Protein AF-A0A562ZFD2-F1 (afdb_monomer_lite)

Radius of gyration: 17.29 Å; chains: 1; bounding box: 36×24×64 Å

Secondary structure (DSSP, 8-state):
-HHHHHHHHHHHHHHHHHHHHHHHH---S---HHHHHHHHHHHHHHHHHHHHHH-GGGHHHHHHHHHHHHHHHHHHHHHTT---TT-TTTHHHHHHHHHHHHHHHHHHHHHHHHHHHTTSS------

Sequence (127 aa):
MHDITHKLAVGLLAAAALAALAAAWTLDGPAGLAAAHRQWILVGLAASLLAALAWPALRLPAIGAALLVQVAYLAAAVLVQGVEPASASLAPEVAQSLLLLAAGWLFLHEARQEARWDGVLPLRQEG

Organism: NCBI:txid2596921

pLDDT: mean 85.05, std 10.36, range [49.94, 94.38]

Foldseek 3Di:
DVVVLLVLLLVLLLVLLVLLQVVLVPPPDDDDPVNVVSSVVSPVLSVQSVVCSVPVVSNLVSLVVSLVVLVVVLCCCCVPVVDDNPDPVCVSSVVSNVSSVSSNVSSVVVVVVVCVVVVVDDDPPDD

Structure (mmCIF, N/CA/C/O backbone):
data_AF-A0A562ZFD2-F1
#
_entry.id   AF-A0A562ZFD2-F1
#
loop_
_atom_site.group_PDB
_atom_site.id
_atom_site.type_symbol
_atom_site.label_atom_id
_atom_site.label_alt_id
_atom_site.label_comp_id
_atom_site.label_asym_id
_atom_site.label_entity_id
_atom_site.label_seq_id
_atom_site.pdbx_PDB_ins_code
_atom_site.Cartn_x
_atom_site.Cartn_y
_atom_site.Cartn_z
_atom_site.occupancy
_atom_site.B_iso_or_equiv
_atom_site.auth_seq_id
_atom_site.auth_comp_id
_atom_site.auth_asym_id
_atom_site.auth_atom_id
_atom_site.pdbx_PDB_model_num
ATOM 1 N N . MET A 1 1 ? -12.074 15.530 18.635 1.00 53.28 1 MET A N 1
ATOM 2 C CA . MET A 1 1 ? -10.755 15.423 17.963 1.00 53.28 1 MET A CA 1
ATOM 3 C C . MET A 1 1 ? -10.541 14.081 17.261 1.00 53.28 1 MET A C 1
ATOM 5 O O . MET A 1 1 ? -9.920 14.107 16.210 1.00 53.28 1 MET A O 1
ATOM 9 N N . HIS A 1 2 ? -11.101 12.965 17.758 1.00 60.12 2 HIS A N 1
ATOM 10 C CA . HIS A 1 2 ? -11.071 11.639 17.101 1.00 60.12 2 HIS A CA 1
ATOM 11 C C . HIS A 1 2 ? -11.555 11.644 15.633 1.00 60.12 2 HIS A C 1
ATOM 13 O O . HIS A 1 2 ? -11.020 10.946 14.785 1.00 60.12 2 HIS A O 1
ATOM 19 N N . ASP A 1 3 ? -12.538 12.487 15.311 1.00 79.81 3 ASP A N 1
ATOM 20 C CA . ASP A 1 3 ? -13.144 12.527 13.975 1.00 79.81 3 ASP A CA 1
ATOM 21 C C . ASP A 1 3 ? -12.216 13.131 12.895 1.00 79.81 3 ASP A C 1
ATOM 23 O O . ASP A 1 3 ? -12.285 12.767 11.725 1.00 79.81 3 ASP A O 1
ATOM 27 N N . ILE A 1 4 ? -11.294 14.028 13.270 1.00 87.44 4 ILE A N 1
ATOM 28 C CA . ILE A 1 4 ? -10.389 14.675 12.303 1.00 87.44 4 ILE A CA 1
ATOM 29 C C . ILE A 1 4 ? -9.227 13.745 11.945 1.00 87.44 4 ILE A C 1
ATOM 31 O O . ILE A 1 4 ? -8.906 13.606 10.768 1.00 87.44 4 ILE A O 1
ATOM 35 N N . THR A 1 5 ? -8.614 13.088 12.935 1.00 86.69 5 THR A N 1
ATOM 36 C CA . THR A 1 5 ? -7.515 12.137 12.695 1.00 86.69 5 THR A CA 1
ATOM 37 C C . THR A 1 5 ? -7.976 10.969 11.836 1.00 86.69 5 THR A C 1
ATOM 39 O O . THR A 1 5 ? -7.284 10.613 10.884 1.00 86.69 5 THR A O 1
ATOM 42 N N . HIS A 1 6 ? -9.189 10.476 12.087 1.00 87.19 6 HIS A N 1
ATOM 43 C CA . HIS A 1 6 ? -9.753 9.367 11.335 1.00 87.19 6 HIS A CA 1
ATOM 44 C C . HIS A 1 6 ? -10.017 9.749 9.880 1.00 87.19 6 HIS A C 1
ATOM 46 O O . HIS A 1 6 ? -9.610 9.046 8.954 1.00 87.19 6 HIS A O 1
ATOM 52 N N . LYS A 1 7 ? -10.648 10.911 9.654 1.00 90.94 7 LYS A N 1
ATOM 53 C CA . LYS A 1 7 ? -10.887 11.451 8.306 1.00 90.94 7 LYS A CA 1
ATOM 54 C C . LYS A 1 7 ? -9.583 11.674 7.546 1.00 90.94 7 LYS A C 1
ATOM 56 O O . LYS A 1 7 ? -9.524 11.373 6.356 1.00 90.94 7 LYS A O 1
ATOM 61 N N . LEU A 1 8 ? -8.535 12.145 8.224 1.00 91.94 8 LEU A N 1
ATOM 62 C CA . LEU A 1 8 ? -7.205 12.283 7.633 1.00 91.94 8 LEU A CA 1
ATOM 63 C C . LEU A 1 8 ? -6.597 10.922 7.274 1.00 91.94 8 LEU A C 1
ATOM 65 O O . LEU A 1 8 ? -6.103 10.769 6.162 1.00 91.94 8 LEU A O 1
ATOM 69 N N . ALA A 1 9 ? -6.668 9.924 8.158 1.00 89.69 9 ALA A N 1
ATOM 70 C CA . ALA A 1 9 ? -6.143 8.581 7.900 1.00 89.69 9 ALA A CA 1
ATOM 71 C C . ALA A 1 9 ? -6.836 7.914 6.701 1.00 89.69 9 ALA A C 1
ATOM 73 O O . ALA A 1 9 ? -6.177 7.375 5.810 1.00 89.69 9 ALA A O 1
ATOM 74 N N . VAL A 1 10 ? -8.167 8.012 6.638 1.00 92.00 10 VAL A N 1
ATOM 75 C CA . VAL A 1 10 ? -8.974 7.528 5.508 1.00 92.00 10 VAL A CA 1
ATOM 76 C C . VAL A 1 10 ? -8.647 8.304 4.230 1.00 92.00 10 VAL A C 1
ATOM 78 O O . VAL A 1 10 ? -8.482 7.694 3.176 1.00 92.00 10 VAL A O 1
ATOM 81 N N . GLY A 1 11 ? -8.498 9.628 4.316 1.00 93.19 11 GLY A N 1
ATOM 82 C CA . GLY A 1 11 ? -8.110 10.471 3.186 1.00 93.19 11 GLY A CA 1
ATOM 83 C C . GLY A 1 11 ? -6.731 10.114 2.627 1.00 93.19 11 GLY A C 1
ATOM 84 O O . GLY A 1 11 ? -6.574 10.003 1.414 1.00 93.19 11 GLY A O 1
ATOM 85 N N . LEU A 1 12 ? -5.749 9.856 3.495 1.00 93.12 12 LEU A N 1
ATOM 86 C CA . LEU A 1 12 ? -4.409 9.409 3.104 1.00 93.12 12 LEU A CA 1
ATOM 87 C C . LEU A 1 12 ? -4.433 8.016 2.465 1.00 93.12 12 LEU A C 1
ATOM 89 O O . LEU A 1 12 ? -3.768 7.797 1.454 1.00 93.12 12 LEU A O 1
ATOM 93 N N . LEU A 1 13 ? -5.230 7.092 3.008 1.00 92.56 13 LEU A N 1
ATOM 94 C CA . LEU A 1 13 ? -5.419 5.763 2.425 1.00 92.56 13 LEU A CA 1
ATOM 95 C C . LEU A 1 13 ? -6.058 5.845 1.029 1.00 92.56 13 LEU A C 1
ATOM 97 O O . LEU A 1 13 ? -5.601 5.181 0.099 1.00 92.56 13 LEU A O 1
ATOM 101 N N . ALA A 1 14 ? -7.070 6.699 0.860 1.00 93.56 14 ALA A N 1
ATOM 102 C CA . ALA A 1 14 ? -7.696 6.945 -0.435 1.00 93.56 14 ALA A CA 1
ATOM 103 C C . ALA A 1 14 ? -6.718 7.590 -1.429 1.00 93.56 14 ALA A C 1
ATOM 105 O O . ALA A 1 14 ? -6.638 7.158 -2.578 1.00 93.56 14 ALA A O 1
ATOM 106 N N . ALA A 1 15 ? -5.922 8.567 -0.986 1.00 92.88 15 ALA A N 1
ATOM 107 C CA . ALA A 1 15 ? -4.878 9.176 -1.805 1.00 92.88 15 ALA A CA 1
ATOM 108 C C . ALA A 1 15 ? -3.827 8.145 -2.252 1.00 92.88 15 ALA A C 1
ATOM 110 O O . ALA A 1 15 ? -3.435 8.144 -3.417 1.00 92.88 15 ALA A O 1
ATOM 111 N N . ALA A 1 16 ? -3.419 7.227 -1.370 1.00 91.19 16 ALA A N 1
ATOM 112 C CA . ALA A 1 16 ? -2.496 6.146 -1.714 1.00 91.19 16 ALA A CA 1
ATOM 113 C C . ALA A 1 16 ? -3.090 5.175 -2.749 1.00 91.19 16 ALA A C 1
ATOM 115 O O . ALA A 1 16 ? -2.399 4.777 -3.686 1.00 91.19 16 ALA A O 1
ATOM 116 N N . ALA A 1 17 ? -4.373 4.823 -2.616 1.00 91.50 17 ALA A N 1
ATOM 117 C CA . ALA A 1 17 ? -5.070 3.982 -3.588 1.00 91.50 17 ALA A CA 1
ATOM 118 C C . ALA A 1 17 ? -5.159 4.652 -4.970 1.00 91.50 17 ALA A C 1
ATOM 120 O O . ALA A 1 17 ? -4.907 4.013 -5.992 1.00 91.50 17 ALA A O 1
ATOM 121 N N . LEU A 1 18 ? -5.465 5.953 -5.002 1.00 92.38 18 LEU A N 1
ATOM 122 C CA . LEU A 1 18 ? -5.503 6.742 -6.235 1.00 92.38 18 LEU A CA 1
ATOM 123 C C . LEU A 1 18 ? -4.118 6.895 -6.869 1.00 92.38 18 LEU A C 1
ATOM 125 O O . LEU A 1 18 ? -4.008 6.805 -8.088 1.00 92.38 18 LEU A O 1
ATOM 129 N N . ALA A 1 19 ? -3.066 7.077 -6.067 1.00 89.25 19 ALA A N 1
ATOM 130 C CA . ALA A 1 19 ? -1.691 7.132 -6.559 1.00 89.25 19 ALA A CA 1
ATOM 131 C C . ALA A 1 19 ? -1.277 5.807 -7.222 1.00 89.25 19 ALA A C 1
ATOM 133 O O . ALA A 1 19 ? -0.744 5.823 -8.331 1.00 89.25 19 ALA A O 1
ATOM 134 N N . ALA A 1 20 ? -1.600 4.669 -6.594 1.00 87.69 20 ALA A N 1
ATOM 135 C CA . ALA A 1 20 ? -1.344 3.340 -7.153 1.00 87.69 20 ALA A CA 1
ATOM 136 C C . ALA A 1 20 ? -2.083 3.131 -8.483 1.00 87.69 20 ALA A C 1
ATOM 138 O O . ALA A 1 20 ? -1.513 2.620 -9.448 1.00 87.69 20 ALA A O 1
ATOM 139 N N . LEU A 1 21 ? -3.348 3.563 -8.542 1.00 90.00 21 LEU A N 1
ATOM 140 C CA . LEU A 1 21 ? -4.144 3.494 -9.759 1.00 90.00 21 LEU A CA 1
ATOM 141 C C . LEU A 1 21 ? -3.528 4.370 -10.853 1.00 90.00 21 LEU A C 1
ATOM 143 O O . LEU A 1 21 ? -3.276 3.874 -11.942 1.00 90.00 21 LEU A O 1
ATOM 147 N N . ALA A 1 22 ? -3.223 5.637 -10.563 1.00 87.81 22 ALA A N 1
ATOM 148 C CA . ALA A 1 22 ? -2.600 6.548 -11.520 1.00 87.81 22 ALA A CA 1
ATOM 149 C C . ALA A 1 22 ? -1.284 5.979 -12.076 1.00 87.81 22 ALA A C 1
ATOM 151 O O . ALA A 1 22 ? -1.100 5.954 -13.290 1.00 87.81 22 ALA A O 1
ATOM 152 N N . ALA A 1 23 ? -0.423 5.429 -11.216 1.00 84.81 23 ALA A N 1
ATOM 153 C CA . ALA A 1 23 ? 0.836 4.805 -11.622 1.00 84.81 23 ALA A CA 1
ATOM 154 C C . ALA A 1 23 ? 0.645 3.594 -12.557 1.00 84.81 23 ALA A C 1
ATOM 156 O O . ALA A 1 23 ? 1.495 3.331 -13.410 1.00 84.81 23 ALA A O 1
ATOM 157 N N . ALA A 1 24 ? -0.469 2.864 -12.428 1.00 84.06 24 ALA A N 1
ATOM 158 C CA . ALA A 1 24 ? -0.811 1.767 -13.331 1.00 84.06 24 ALA A CA 1
ATOM 159 C C . ALA A 1 24 ? -1.203 2.252 -14.740 1.00 84.06 24 ALA A C 1
ATOM 161 O O . ALA A 1 24 ? -1.037 1.505 -15.703 1.00 84.06 24 ALA A O 1
ATOM 162 N N . TRP A 1 25 ? -1.715 3.480 -14.870 1.00 78.31 25 TRP A N 1
ATOM 163 C CA . TRP A 1 25 ? -2.184 4.053 -16.139 1.00 78.31 25 TRP A CA 1
ATOM 164 C C . TRP A 1 25 ? -1.121 4.865 -16.889 1.00 78.31 25 TRP A C 1
ATOM 166 O O . TRP A 1 25 ? -1.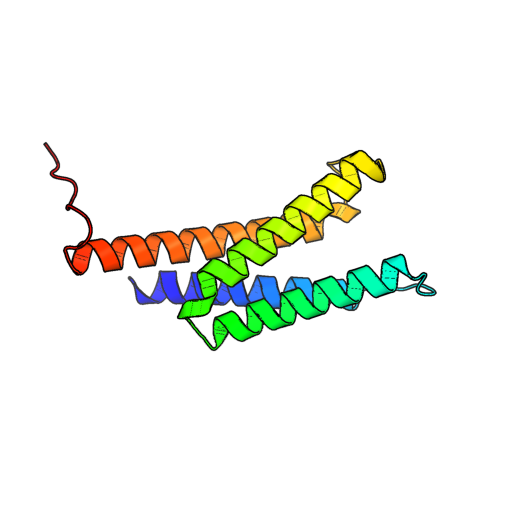284 5.099 -18.078 1.00 78.31 25 TRP A O 1
ATOM 176 N N . THR A 1 26 ? -0.025 5.267 -16.239 1.00 72.75 26 THR A N 1
ATOM 177 C CA . THR A 1 26 ? 1.058 6.062 -16.856 1.00 72.75 26 THR A CA 1
ATOM 178 C C . THR A 1 26 ? 2.150 5.222 -17.535 1.00 72.75 26 THR A C 1
ATOM 180 O O . THR A 1 26 ? 3.211 5.742 -17.873 1.00 72.75 26 THR A O 1
ATOM 183 N N . LEU A 1 27 ? 1.953 3.909 -17.689 1.00 65.00 27 LEU A N 1
ATOM 184 C CA . LEU A 1 27 ? 2.894 3.022 -18.383 1.00 65.00 27 LEU A CA 1
ATOM 185 C C . LEU A 1 27 ? 2.704 3.138 -19.907 1.00 65.00 27 LEU A C 1
ATOM 187 O O . LEU A 1 27 ? 2.099 2.273 -20.533 1.00 65.00 27 LEU A O 1
ATOM 191 N N . ASP A 1 28 ? 3.230 4.211 -20.499 1.00 54.34 28 ASP A N 1
ATOM 192 C CA . ASP A 1 28 ? 3.244 4.411 -21.952 1.00 54.34 28 ASP A CA 1
ATOM 193 C C . ASP A 1 28 ? 4.400 3.626 -22.601 1.00 54.34 28 ASP A C 1
ATOM 195 O O . ASP A 1 28 ? 5.572 3.986 -22.485 1.00 54.34 28 ASP A O 1
ATOM 199 N N . GLY A 1 29 ? 4.087 2.530 -23.297 1.00 54.97 29 GLY A N 1
ATOM 200 C CA . GLY A 1 29 ? 5.048 1.795 -24.127 1.00 54.97 29 GLY A CA 1
ATOM 201 C C . GLY A 1 29 ? 4.551 0.409 -24.551 1.00 54.97 29 GLY A C 1
ATOM 202 O O . GLY A 1 29 ? 3.637 -0.128 -23.924 1.00 54.97 29 GLY A O 1
ATOM 203 N N . PRO A 1 30 ? 5.124 -0.208 -25.608 1.00 53.22 30 PRO A N 1
ATOM 204 C CA . PRO A 1 30 ? 4.799 -1.583 -25.975 1.00 53.22 30 PRO A CA 1
ATOM 205 C C . PRO A 1 30 ? 5.128 -2.492 -24.787 1.00 53.22 30 PRO A C 1
ATOM 207 O O . PRO A 1 30 ? 6.291 -2.664 -24.419 1.00 53.22 30 PRO A O 1
ATOM 210 N N . ALA A 1 31 ? 4.087 -3.014 -24.139 1.00 61.09 31 ALA A N 1
ATOM 211 C CA . ALA A 1 31 ? 4.215 -3.704 -22.868 1.00 61.09 31 ALA A CA 1
ATOM 212 C C . ALA A 1 31 ? 4.964 -5.030 -23.051 1.00 61.09 31 ALA A C 1
ATOM 214 O O . ALA A 1 31 ? 4.386 -6.058 -23.403 1.00 61.09 31 ALA A O 1
ATOM 215 N N . GLY A 1 32 ? 6.268 -5.024 -22.774 1.00 67.69 32 GLY A N 1
ATOM 216 C CA . GLY A 1 32 ? 6.968 -6.252 -22.421 1.00 67.69 32 GLY A CA 1
ATOM 217 C C . GLY A 1 32 ? 6.301 -6.891 -21.196 1.00 67.69 32 GLY A C 1
ATOM 218 O O . GLY A 1 32 ? 5.715 -6.195 -20.364 1.00 67.69 32 GLY A O 1
ATOM 219 N N . LEU A 1 33 ? 6.414 -8.216 -21.057 1.00 74.19 33 LEU A N 1
ATOM 220 C CA . LEU A 1 33 ? 5.826 -8.998 -19.953 1.00 74.19 33 LEU A CA 1
ATOM 221 C C . LEU A 1 33 ? 6.050 -8.373 -18.561 1.00 74.19 33 LEU A C 1
ATOM 223 O O . LEU A 1 33 ? 5.153 -8.404 -17.723 1.00 74.19 33 LEU A O 1
ATOM 227 N N . ALA A 1 34 ? 7.213 -7.758 -18.326 1.00 74.12 34 ALA A N 1
ATOM 228 C CA . ALA A 1 34 ? 7.541 -7.091 -17.066 1.00 74.12 34 ALA A CA 1
ATOM 229 C C . ALA A 1 34 ? 6.689 -5.836 -16.786 1.00 74.12 34 ALA A C 1
ATOM 231 O O . ALA A 1 34 ? 6.258 -5.628 -15.652 1.00 74.12 34 ALA A O 1
ATOM 232 N N . ALA A 1 35 ? 6.403 -5.022 -17.807 1.00 76.56 35 ALA A N 1
ATOM 233 C CA . ALA A 1 35 ? 5.567 -3.829 -17.664 1.00 76.56 35 ALA A CA 1
ATOM 234 C C . ALA A 1 35 ? 4.106 -4.210 -17.381 1.00 76.56 35 ALA A C 1
ATOM 236 O O . ALA A 1 35 ? 3.491 -3.659 -16.468 1.00 76.56 35 ALA A O 1
ATOM 237 N N . ALA A 1 36 ? 3.592 -5.222 -18.089 1.00 80.31 36 ALA A N 1
ATOM 238 C CA . ALA A 1 36 ? 2.257 -5.765 -17.848 1.00 80.31 36 ALA A CA 1
ATOM 239 C C . ALA A 1 36 ? 2.130 -6.362 -16.435 1.00 80.31 36 ALA A C 1
ATOM 241 O O . ALA A 1 36 ? 1.156 -6.099 -15.734 1.00 80.31 36 ALA A O 1
ATOM 242 N N . HIS A 1 37 ? 3.134 -7.120 -15.979 1.00 83.06 37 HIS A N 1
ATOM 243 C CA . HIS A 1 37 ? 3.150 -7.673 -14.623 1.00 83.06 37 HIS A CA 1
ATOM 244 C C . HIS A 1 37 ? 3.109 -6.561 -13.563 1.00 83.06 37 HIS A C 1
ATOM 246 O O . HIS A 1 37 ? 2.309 -6.625 -12.629 1.00 83.06 37 HIS A O 1
ATOM 252 N N . ARG A 1 38 ? 3.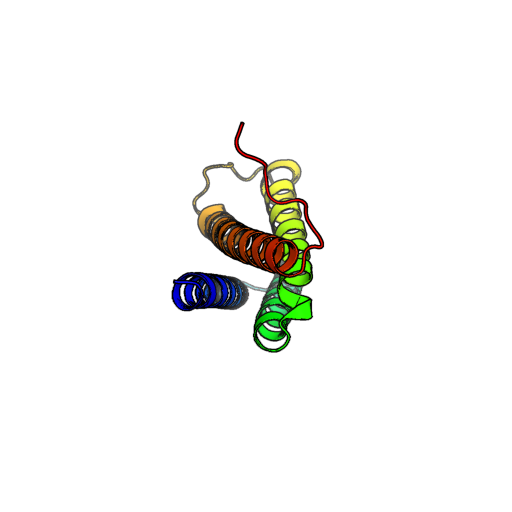925 -5.509 -13.720 1.00 82.81 38 ARG A N 1
ATOM 253 C CA . ARG A 1 38 ? 3.926 -4.358 -12.804 1.00 82.81 38 ARG A CA 1
ATOM 254 C C . ARG A 1 38 ? 2.564 -3.664 -12.760 1.00 82.81 38 ARG A C 1
ATOM 256 O O . ARG A 1 38 ? 2.090 -3.334 -11.677 1.00 82.81 38 ARG A O 1
ATOM 263 N N . GLN A 1 39 ? 1.917 -3.489 -13.910 1.00 86.50 39 GLN A N 1
ATOM 264 C CA . GLN A 1 39 ? 0.581 -2.904 -13.984 1.00 86.50 39 GLN A CA 1
ATOM 265 C C . GLN A 1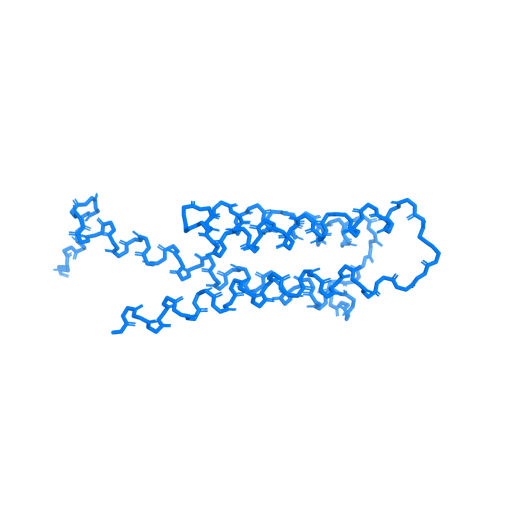 39 ? -0.447 -3.728 -13.193 1.00 86.50 39 GLN A C 1
ATOM 267 O O . GLN A 1 39 ? -1.199 -3.161 -12.403 1.00 86.50 39 GLN A O 1
ATOM 272 N N . TRP A 1 40 ? -0.440 -5.059 -13.329 1.00 87.50 40 TRP A N 1
ATOM 273 C CA . TRP A 1 40 ? -1.332 -5.937 -12.561 1.00 87.50 40 TRP A CA 1
ATOM 274 C C . TRP A 1 40 ? -1.107 -5.848 -11.051 1.00 87.50 40 TRP A C 1
ATOM 276 O O . TRP A 1 40 ? -2.079 -5.805 -10.297 1.00 87.50 40 TRP A O 1
ATOM 286 N N . ILE A 1 41 ? 0.152 -5.767 -10.604 1.00 89.00 41 ILE A N 1
ATOM 287 C CA . ILE A 1 41 ? 0.472 -5.564 -9.183 1.00 89.00 41 ILE A CA 1
ATOM 288 C C . ILE A 1 41 ? -0.110 -4.237 -8.687 1.00 89.00 41 ILE A C 1
ATOM 290 O O . ILE A 1 41 ? -0.771 -4.215 -7.650 1.00 89.00 41 ILE A O 1
ATOM 294 N N . LEU A 1 42 ? 0.099 -3.140 -9.420 1.00 89.31 42 LEU A N 1
ATOM 295 C CA . LEU A 1 42 ? -0.390 -1.815 -9.028 1.00 89.31 42 LEU A CA 1
ATOM 296 C C . LEU A 1 42 ? -1.922 -1.749 -8.994 1.00 89.31 42 LEU A C 1
ATOM 298 O O . LEU A 1 42 ? -2.489 -1.204 -8.048 1.00 89.31 42 LEU A O 1
ATOM 302 N N . VAL A 1 43 ? -2.601 -2.366 -9.966 1.00 90.31 43 VAL A N 1
ATOM 303 C CA . VAL A 1 43 ? -4.068 -2.487 -9.973 1.00 90.31 43 VAL A CA 1
ATOM 304 C C . VAL A 1 43 ? -4.555 -3.318 -8.784 1.00 90.31 43 VAL A C 1
ATOM 306 O O . VAL A 1 43 ? -5.496 -2.912 -8.103 1.00 90.31 43 VAL A O 1
ATOM 309 N N . GLY A 1 44 ? -3.906 -4.447 -8.488 1.00 91.00 44 GLY A N 1
ATOM 310 C CA . GLY A 1 44 ? -4.235 -5.282 -7.330 1.00 91.00 44 GLY A CA 1
ATOM 311 C C . GLY A 1 44 ? -4.031 -4.557 -5.996 1.00 91.00 44 GLY A C 1
ATOM 312 O O . GLY A 1 44 ? -4.868 -4.664 -5.100 1.00 91.00 44 GLY A O 1
ATOM 313 N N . LEU A 1 45 ? -2.962 -3.763 -5.877 1.00 90.50 45 LEU A N 1
ATOM 314 C CA . LEU A 1 45 ? -2.716 -2.889 -4.729 1.00 90.50 45 LEU A CA 1
ATOM 315 C C . LEU A 1 45 ? -3.780 -1.799 -4.600 1.00 90.50 45 LEU A C 1
ATOM 317 O O . LEU A 1 45 ? -4.314 -1.591 -3.515 1.00 90.50 45 LEU A O 1
ATOM 321 N N . ALA A 1 46 ? -4.124 -1.120 -5.693 1.00 91.94 46 ALA A N 1
ATOM 322 C CA . ALA A 1 46 ? -5.175 -0.110 -5.676 1.00 91.94 46 ALA A CA 1
ATOM 323 C C . ALA A 1 46 ? -6.512 -0.727 -5.237 1.00 91.94 46 ALA A C 1
ATOM 325 O O . ALA A 1 46 ? -7.177 -0.198 -4.349 1.00 91.94 46 ALA A O 1
ATOM 326 N N . ALA A 1 47 ? -6.873 -1.888 -5.791 1.00 92.81 47 ALA A N 1
ATOM 327 C CA . ALA A 1 47 ? -8.091 -2.605 -5.432 1.00 92.81 47 ALA A CA 1
ATOM 328 C C . ALA A 1 47 ? -8.113 -3.026 -3.954 1.00 92.81 47 ALA A C 1
ATOM 330 O O . ALA A 1 47 ? -9.139 -2.865 -3.293 1.00 92.81 47 ALA A O 1
ATOM 331 N N . SER A 1 48 ? -6.996 -3.519 -3.409 1.00 92.56 48 SER A N 1
ATOM 332 C CA . SER A 1 48 ? -6.922 -3.925 -1.999 1.00 92.56 48 SER A CA 1
ATOM 333 C C . SER A 1 48 ? -7.015 -2.734 -1.041 1.00 92.56 48 SER A C 1
ATOM 335 O O . SER A 1 48 ? -7.709 -2.816 -0.027 1.00 92.56 48 SER A O 1
ATOM 337 N N . LEU A 1 49 ? -6.399 -1.598 -1.383 1.00 92.25 49 LEU A N 1
ATOM 338 C CA . LEU A 1 49 ? -6.501 -0.364 -0.601 1.00 92.25 49 LEU A CA 1
ATOM 339 C C . LEU A 1 49 ? -7.908 0.247 -0.679 1.00 92.25 49 LEU A C 1
ATOM 341 O O . LEU A 1 49 ? -8.428 0.707 0.336 1.00 92.25 49 LEU A O 1
ATOM 345 N N . LEU A 1 50 ? -8.566 0.199 -1.843 1.00 93.06 50 LEU A N 1
ATOM 346 C CA . LEU A 1 50 ? -9.969 0.607 -1.982 1.00 93.06 50 LEU A CA 1
ATOM 347 C C . LEU A 1 50 ? -10.904 -0.308 -1.182 1.00 93.06 50 LEU A C 1
ATOM 349 O O . LEU A 1 50 ? -11.798 0.180 -0.491 1.00 93.06 50 LEU A O 1
ATOM 353 N N . ALA A 1 51 ? -10.674 -1.623 -1.204 1.00 91.44 51 ALA A N 1
ATOM 354 C CA . ALA A 1 51 ? -11.409 -2.567 -0.368 1.00 91.44 51 ALA A CA 1
ATOM 355 C C . ALA A 1 51 ? -11.226 -2.245 1.127 1.00 91.44 51 ALA A C 1
ATOM 357 O O . ALA A 1 51 ? -12.192 -2.244 1.886 1.00 91.44 51 ALA A O 1
ATOM 358 N N . ALA A 1 52 ? -10.019 -1.876 1.555 1.00 91.62 52 ALA A N 1
ATOM 359 C CA . ALA A 1 52 ? -9.756 -1.447 2.927 1.00 91.62 52 ALA A CA 1
ATOM 360 C C . ALA A 1 52 ? -10.507 -0.164 3.347 1.00 91.62 52 ALA A C 1
ATOM 362 O O . ALA A 1 52 ? -10.764 0.037 4.538 1.00 91.62 52 ALA A O 1
ATOM 363 N N . LEU A 1 53 ? -10.913 0.694 2.404 1.00 91.75 53 LEU A N 1
ATOM 364 C CA . LEU A 1 53 ? -11.801 1.821 2.716 1.00 91.75 53 LEU A CA 1
ATOM 365 C C . LEU A 1 53 ? -13.204 1.332 3.101 1.00 91.75 53 LEU A C 1
ATOM 367 O O . LEU A 1 53 ? -13.775 1.845 4.065 1.00 91.75 53 LEU A O 1
ATOM 371 N N . ALA A 1 54 ? -13.720 0.326 2.387 1.00 91.50 54 ALA A N 1
ATOM 372 C CA . ALA A 1 54 ? -15.037 -0.268 2.624 1.00 91.50 54 ALA A CA 1
ATOM 373 C C . ALA A 1 54 ? -15.069 -1.211 3.841 1.00 91.50 54 ALA A C 1
ATOM 375 O O . ALA A 1 54 ? -16.084 -1.286 4.531 1.00 91.50 54 ALA A O 1
ATOM 376 N N . TRP A 1 55 ? -13.961 -1.900 4.132 1.00 93.50 55 TRP A N 1
ATOM 377 C CA . TRP A 1 55 ? -13.842 -2.844 5.246 1.00 93.50 55 TRP A CA 1
ATOM 378 C C . TRP A 1 55 ? -12.773 -2.397 6.251 1.00 93.50 55 TRP A C 1
ATOM 380 O O . TRP A 1 55 ? -11.590 -2.691 6.062 1.00 93.50 55 TRP A O 1
ATOM 390 N N . PRO A 1 56 ? -13.163 -1.745 7.367 1.00 87.06 56 PRO A N 1
ATOM 391 C CA . PRO A 1 56 ? -12.218 -1.199 8.341 1.00 87.06 56 PRO A CA 1
ATOM 392 C C . PRO A 1 56 ? -11.244 -2.223 8.931 1.00 87.06 56 PRO A C 1
ATOM 394 O O . PRO A 1 56 ? -10.069 -1.912 9.117 1.00 87.06 56 PRO A O 1
ATOM 397 N N . ALA A 1 57 ? -11.701 -3.462 9.142 1.00 89.38 57 ALA A N 1
ATOM 398 C CA . ALA A 1 57 ? -10.871 -4.560 9.643 1.00 89.38 57 ALA A CA 1
ATOM 399 C C . ALA A 1 57 ? -9.683 -4.899 8.719 1.00 89.38 57 ALA A C 1
ATOM 401 O O . ALA A 1 57 ? -8.697 -5.479 9.167 1.00 89.38 57 ALA A O 1
ATOM 402 N N . LEU A 1 58 ? -9.754 -4.522 7.437 1.00 90.31 58 LEU A N 1
ATOM 403 C CA . LEU A 1 58 ? -8.714 -4.792 6.446 1.00 90.31 58 LEU A CA 1
ATOM 404 C C . LEU A 1 58 ? -7.698 -3.650 6.294 1.00 90.31 58 LEU A C 1
ATOM 406 O O . LEU A 1 58 ? -6.715 -3.820 5.579 1.00 90.31 58 LEU A O 1
ATOM 410 N N . ARG A 1 59 ? -7.879 -2.505 6.965 1.00 91.75 59 ARG A N 1
ATOM 411 C CA . ARG A 1 59 ? -7.034 -1.310 6.770 1.00 91.75 59 ARG A CA 1
ATOM 412 C C . ARG A 1 59 ? -5.563 -1.559 7.063 1.00 91.75 59 ARG A C 1
ATOM 414 O O . ARG A 1 59 ? -4.728 -1.408 6.177 1.00 91.75 59 ARG A O 1
ATOM 421 N N . LEU A 1 60 ? -5.245 -1.981 8.282 1.00 91.00 60 LEU A N 1
ATOM 422 C CA . LEU A 1 60 ? -3.868 -2.271 8.679 1.00 91.00 60 LEU A CA 1
ATOM 423 C C . LEU A 1 60 ? -3.219 -3.402 7.860 1.00 91.00 60 LEU A C 1
ATOM 425 O O . LEU A 1 60 ? -2.102 -3.184 7.388 1.00 91.00 60 LEU A O 1
ATOM 429 N N . PRO A 1 61 ? -3.860 -4.569 7.631 1.00 92.62 61 PRO A N 1
ATOM 430 C CA . PRO A 1 61 ? -3.238 -5.610 6.817 1.00 92.62 61 PRO A CA 1
ATOM 431 C C . PRO A 1 61 ? -3.059 -5.188 5.351 1.00 92.62 61 PRO A C 1
ATOM 433 O O . PRO A 1 61 ? -2.014 -5.488 4.777 1.00 92.62 61 PRO A O 1
ATOM 436 N N . ALA A 1 62 ? -4.000 -4.445 4.755 1.00 92.88 62 ALA A N 1
ATOM 437 C CA . ALA A 1 62 ? -3.852 -3.935 3.390 1.00 92.88 62 ALA A CA 1
ATOM 438 C C . ALA A 1 62 ? -2.711 -2.913 3.276 1.00 92.88 62 ALA A C 1
ATOM 440 O O . A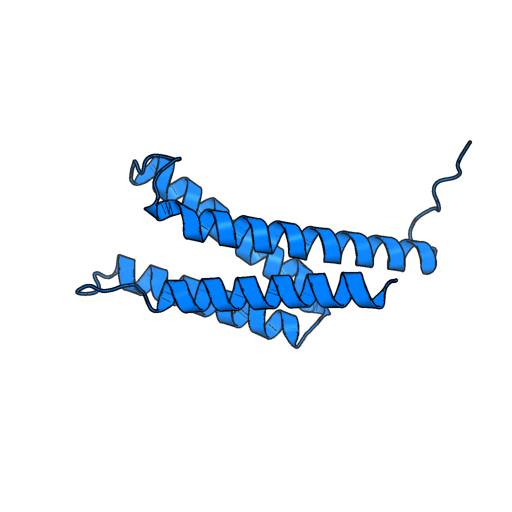LA A 1 62 ? -1.898 -3.006 2.359 1.00 92.88 62 ALA A O 1
ATOM 441 N N . ILE A 1 63 ? -2.598 -1.981 4.231 1.00 93.12 63 ILE A N 1
ATOM 442 C CA . ILE A 1 63 ? -1.486 -1.017 4.285 1.00 93.12 63 ILE A CA 1
ATOM 443 C C . ILE A 1 63 ? -0.149 -1.747 4.461 1.00 93.12 63 ILE A C 1
ATOM 445 O O . ILE A 1 63 ? 0.810 -1.445 3.755 1.00 93.12 63 ILE A O 1
ATOM 449 N N . GLY A 1 64 ? -0.086 -2.729 5.366 1.00 93.12 64 GLY A N 1
ATOM 450 C CA . GLY A 1 64 ? 1.119 -3.524 5.601 1.00 93.12 64 GLY A CA 1
ATOM 451 C C . GLY A 1 64 ? 1.562 -4.295 4.356 1.00 93.12 64 GLY A C 1
ATOM 452 O O . GLY A 1 64 ? 2.728 -4.228 3.975 1.00 93.12 64 GLY A O 1
ATOM 453 N N . ALA A 1 65 ? 0.628 -4.965 3.676 1.00 92.06 65 ALA A N 1
ATOM 454 C CA . ALA A 1 65 ? 0.906 -5.655 2.420 1.00 92.06 65 ALA A CA 1
ATOM 455 C C . ALA A 1 65 ? 1.378 -4.680 1.328 1.00 92.06 65 ALA A C 1
ATOM 457 O O . ALA A 1 65 ? 2.364 -4.953 0.644 1.00 92.06 65 ALA A O 1
ATOM 458 N N . ALA A 1 66 ? 0.727 -3.520 1.204 1.00 92.38 66 ALA A N 1
ATOM 459 C CA . ALA A 1 66 ? 1.104 -2.506 0.227 1.00 92.38 66 ALA A CA 1
ATOM 460 C C . ALA A 1 66 ? 2.509 -1.941 0.473 1.00 92.38 66 ALA A C 1
ATOM 462 O O . ALA A 1 66 ? 3.280 -1.791 -0.475 1.00 92.38 66 ALA A O 1
ATOM 463 N N . LEU A 1 67 ? 2.873 -1.693 1.734 1.00 94.25 67 LEU A N 1
ATOM 464 C CA . LEU A 1 67 ? 4.221 -1.261 2.103 1.00 94.25 67 LEU A CA 1
ATOM 465 C C . LEU A 1 67 ? 5.274 -2.322 1.789 1.00 94.25 67 LEU A C 1
ATOM 467 O O . LEU A 1 67 ? 6.327 -1.981 1.262 1.00 94.25 67 LEU A O 1
ATOM 471 N N . LEU A 1 68 ? 4.998 -3.600 2.063 1.00 93.88 68 LEU A N 1
ATOM 472 C CA . LEU A 1 68 ? 5.930 -4.682 1.735 1.00 93.88 68 LEU A CA 1
ATOM 473 C C . LEU A 1 68 ? 6.197 -4.764 0.231 1.00 93.88 68 LEU A C 1
ATOM 475 O O . LEU A 1 68 ? 7.352 -4.881 -0.175 1.00 93.88 68 LEU A O 1
ATOM 479 N N . VAL A 1 69 ? 5.152 -4.653 -0.594 1.00 91.44 69 VAL A N 1
ATOM 480 C CA . VAL A 1 69 ? 5.307 -4.653 -2.055 1.00 91.44 69 VAL A CA 1
ATOM 481 C C . VAL A 1 69 ? 6.095 -3.427 -2.522 1.00 91.44 69 VAL A C 1
ATOM 483 O O . VAL A 1 69 ? 7.003 -3.573 -3.337 1.00 91.44 69 VAL A O 1
ATOM 486 N N . GLN A 1 70 ? 5.807 -2.242 -1.977 1.00 90.12 70 GLN A N 1
ATOM 487 C CA . GLN A 1 70 ? 6.531 -1.014 -2.314 1.00 90.12 70 GLN A CA 1
ATOM 488 C C . GLN A 1 70 ? 8.015 -1.080 -1.946 1.00 90.12 70 GLN A C 1
ATOM 490 O O . GLN A 1 70 ? 8.879 -0.778 -2.766 1.00 90.12 70 GLN A O 1
ATOM 495 N N . VAL A 1 71 ? 8.333 -1.542 -0.736 1.00 91.88 71 VAL A N 1
ATOM 496 C CA . VAL A 1 71 ? 9.721 -1.702 -0.287 1.00 91.88 71 VAL A CA 1
ATOM 497 C C . VAL A 1 71 ? 10.451 -2.736 -1.140 1.00 91.88 71 VAL A C 1
ATOM 499 O O . VAL A 1 71 ? 11.588 -2.494 -1.541 1.00 91.88 71 VAL A O 1
ATOM 502 N N . ALA A 1 72 ? 9.806 -3.860 -1.467 1.00 90.75 72 ALA A N 1
ATOM 503 C CA . ALA A 1 72 ? 10.388 -4.870 -2.347 1.00 90.75 72 ALA A CA 1
ATOM 504 C C . ALA A 1 72 ? 10.655 -4.315 -3.754 1.00 90.75 72 ALA A C 1
ATOM 506 O O . ALA A 1 72 ? 11.713 -4.578 -4.327 1.00 90.75 72 ALA A O 1
ATOM 507 N N . TYR A 1 73 ? 9.735 -3.511 -4.293 1.00 88.62 73 TYR A N 1
ATOM 508 C CA . TYR A 1 73 ? 9.907 -2.854 -5.585 1.00 88.62 73 TYR A CA 1
ATOM 509 C C . TYR A 1 73 ? 11.055 -1.839 -5.566 1.00 88.62 73 TYR A C 1
ATOM 511 O O . TYR A 1 73 ? 11.936 -1.906 -6.420 1.00 88.62 73 TYR A O 1
ATOM 519 N N . LEU A 1 74 ? 11.094 -0.943 -4.575 1.00 89.56 74 LEU A N 1
ATOM 520 C CA . LEU A 1 74 ? 12.170 0.038 -4.410 1.00 89.56 74 LEU A CA 1
ATOM 521 C C . LEU A 1 74 ? 13.534 -0.646 -4.246 1.00 89.56 74 LEU A C 1
ATOM 523 O O . LEU A 1 74 ? 14.504 -0.254 -4.893 1.00 89.56 74 LEU A O 1
ATOM 527 N N . ALA A 1 75 ? 13.599 -1.711 -3.443 1.00 89.69 75 ALA A N 1
ATOM 528 C CA . ALA A 1 75 ? 14.807 -2.510 -3.281 1.00 89.69 75 ALA A CA 1
ATOM 529 C C . ALA A 1 75 ? 15.237 -3.157 -4.604 1.00 89.69 75 ALA A C 1
ATOM 531 O O . ALA A 1 75 ? 16.412 -3.100 -4.951 1.00 89.69 75 ALA A O 1
ATOM 532 N N . ALA A 1 76 ? 14.306 -3.725 -5.376 1.00 87.44 76 ALA A N 1
ATOM 533 C CA . ALA A 1 76 ? 14.613 -4.302 -6.682 1.00 87.44 76 ALA A CA 1
ATOM 534 C C . ALA A 1 76 ? 15.076 -3.239 -7.696 1.00 87.44 76 ALA A C 1
ATOM 536 O O . ALA A 1 76 ? 16.030 -3.472 -8.439 1.00 87.44 76 ALA A O 1
ATOM 537 N N . ALA A 1 77 ? 14.452 -2.061 -7.708 1.00 86.44 77 ALA A N 1
ATOM 538 C CA . ALA A 1 77 ? 14.832 -0.963 -8.593 1.00 86.44 77 ALA A CA 1
ATOM 539 C C . ALA A 1 77 ? 16.271 -0.490 -8.325 1.00 86.44 77 ALA A C 1
ATOM 541 O O . ALA A 1 77 ? 17.054 -0.331 -9.260 1.00 86.44 77 ALA A O 1
ATOM 542 N N . VAL A 1 78 ? 16.652 -0.336 -7.055 1.00 89.50 78 VAL A N 1
ATOM 543 C CA . VAL A 1 78 ? 18.002 0.112 -6.681 1.00 89.50 78 VAL A CA 1
ATOM 544 C C . VAL A 1 78 ? 19.031 -1.015 -6.817 1.00 89.50 78 VAL A C 1
ATOM 546 O O . VAL A 1 78 ? 20.059 -0.838 -7.463 1.00 89.50 78 VAL A O 1
ATOM 549 N N . LEU A 1 79 ? 18.766 -2.187 -6.232 1.00 91.38 79 LEU A N 1
ATOM 550 C CA . LEU A 1 79 ? 19.763 -3.258 -6.100 1.00 91.38 79 LEU A CA 1
ATOM 551 C C . LEU A 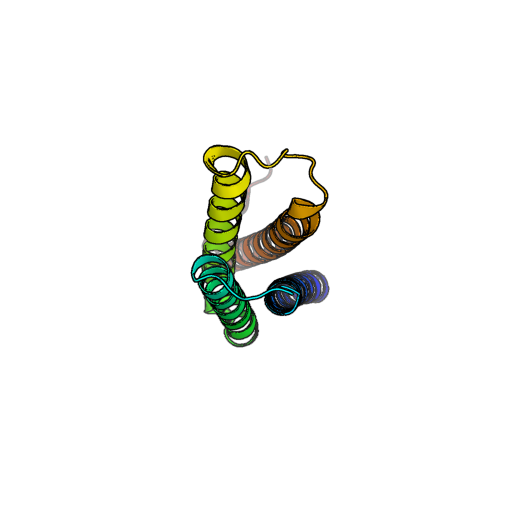1 79 ? 19.921 -4.109 -7.361 1.00 91.38 79 LEU A C 1
ATOM 553 O O . LEU A 1 79 ? 21.004 -4.632 -7.605 1.00 91.38 79 LEU A O 1
ATOM 557 N N . VAL A 1 80 ? 18.848 -4.291 -8.135 1.00 88.31 80 VAL A N 1
ATOM 558 C CA . VAL A 1 80 ? 18.848 -5.190 -9.301 1.00 88.31 80 VAL A CA 1
ATOM 559 C C . VAL A 1 80 ? 18.915 -4.400 -10.601 1.00 88.31 80 VAL A C 1
ATOM 561 O O . VAL A 1 80 ? 19.646 -4.781 -11.509 1.00 88.31 80 VAL A O 1
ATOM 564 N N . GLN A 1 81 ? 18.164 -3.302 -10.699 1.00 83.69 81 GLN A N 1
ATOM 565 C CA . GLN A 1 81 ? 18.096 -2.498 -11.925 1.00 83.69 81 GLN A CA 1
ATOM 566 C C . GLN A 1 81 ? 19.099 -1.335 -11.941 1.00 83.69 81 GLN A C 1
ATOM 568 O O . GLN A 1 81 ? 19.249 -0.689 -12.974 1.00 83.69 81 GLN A O 1
ATOM 573 N N . GLY A 1 82 ? 19.795 -1.078 -10.826 1.00 85.38 82 GLY A N 1
ATOM 574 C CA . GLY A 1 82 ? 20.812 -0.028 -10.729 1.00 85.38 82 GLY A CA 1
ATOM 575 C C . GLY A 1 82 ? 20.245 1.388 -10.848 1.00 85.38 82 GLY A C 1
ATOM 576 O O . GLY A 1 82 ? 20.949 2.293 -11.289 1.00 85.38 82 GLY A O 1
ATOM 577 N N . VAL A 1 83 ? 18.968 1.587 -10.507 1.00 85.38 83 VAL A N 1
ATOM 578 C CA . VAL A 1 83 ? 18.348 2.916 -10.513 1.00 85.38 83 VAL A CA 1
ATOM 579 C C . VAL A 1 83 ? 18.938 3.743 -9.374 1.00 85.38 83 VAL A C 1
ATOM 581 O O . VAL A 1 83 ? 18.935 3.315 -8.220 1.00 85.38 83 VAL A O 1
ATOM 584 N N . GLU A 1 84 ? 19.402 4.950 -9.698 1.00 88.00 84 GLU A N 1
ATOM 585 C CA . GLU A 1 84 ? 19.890 5.905 -8.703 1.00 88.00 84 GLU A CA 1
ATOM 586 C C . GLU A 1 84 ? 18.818 6.174 -7.628 1.00 88.00 84 GLU A C 1
ATOM 588 O O . GLU A 1 84 ? 17.681 6.516 -7.976 1.00 88.00 84 GLU A O 1
ATOM 593 N N . PRO A 1 85 ? 19.144 6.082 -6.323 1.00 82.62 85 PRO A N 1
ATOM 594 C CA . PRO A 1 85 ? 18.164 6.249 -5.246 1.00 82.62 85 PRO A CA 1
ATOM 595 C C . PRO A 1 85 ? 17.454 7.608 -5.264 1.00 82.62 85 PRO A C 1
ATOM 597 O O . PRO A 1 85 ? 16.298 7.714 -4.865 1.00 82.62 85 PRO A O 1
ATOM 600 N N . ALA A 1 86 ? 18.144 8.649 -5.742 1.00 84.50 86 ALA A N 1
ATOM 601 C CA . ALA A 1 86 ? 17.618 10.008 -5.863 1.00 84.50 86 ALA A CA 1
ATOM 602 C C . ALA A 1 86 ? 16.951 10.285 -7.225 1.00 84.50 86 ALA A C 1
ATOM 604 O O . ALA A 1 86 ? 16.693 11.440 -7.569 1.00 84.50 86 ALA A O 1
ATOM 605 N N . SER A 1 87 ? 16.688 9.248 -8.024 1.00 85.69 87 SER A N 1
ATOM 606 C CA . SER A 1 87 ? 16.063 9.397 -9.335 1.00 85.69 87 SER A CA 1
ATOM 607 C C . SER A 1 87 ? 14.633 9.931 -9.228 1.00 85.69 87 SER A C 1
ATOM 609 O O . SER A 1 87 ? 13.813 9.433 -8.452 1.00 85.69 87 SER A O 1
ATOM 611 N N . ALA A 1 88 ? 14.287 10.873 -10.110 1.00 85.25 88 ALA A N 1
ATOM 612 C CA . ALA A 1 88 ? 12.919 11.363 -10.269 1.00 85.25 88 ALA A CA 1
ATOM 613 C C . ALA A 1 88 ? 11.926 10.241 -10.638 1.00 85.25 88 ALA A C 1
ATOM 615 O O . ALA A 1 88 ? 10.741 10.349 -10.330 1.00 85.25 88 ALA A O 1
ATOM 616 N N . SER A 1 89 ? 12.400 9.141 -11.238 1.00 82.06 89 SER A N 1
ATOM 617 C CA . SER A 1 89 ? 11.564 7.975 -11.555 1.00 82.06 89 SER A CA 1
ATOM 618 C C . SER A 1 89 ? 11.056 7.227 -10.316 1.00 82.06 89 SER A C 1
ATOM 620 O O . SER A 1 89 ? 10.028 6.559 -10.399 1.00 82.06 89 SER A O 1
ATOM 622 N N . LEU A 1 90 ? 11.740 7.350 -9.170 1.00 85.12 90 LEU A N 1
ATOM 623 C CA . LEU A 1 90 ? 11.347 6.725 -7.901 1.00 85.12 90 LEU A CA 1
ATOM 624 C C . LEU A 1 90 ? 10.487 7.643 -7.022 1.00 85.12 90 LEU A C 1
ATOM 626 O O . LEU A 1 90 ? 9.846 7.166 -6.088 1.00 85.12 90 LEU A O 1
ATOM 630 N N . ALA A 1 91 ? 10.421 8.942 -7.332 1.00 87.38 91 ALA A N 1
ATOM 631 C CA . ALA A 1 91 ? 9.628 9.918 -6.587 1.00 87.38 91 ALA A CA 1
ATOM 632 C C . ALA A 1 91 ? 8.161 9.500 -6.333 1.00 87.38 91 ALA A C 1
ATOM 634 O O . ALA A 1 91 ? 7.724 9.631 -5.186 1.00 87.38 91 ALA A O 1
ATOM 635 N N . PRO A 1 92 ? 7.389 8.975 -7.312 1.00 86.38 92 PRO A N 1
ATOM 636 C CA . PRO A 1 92 ? 6.005 8.568 -7.052 1.00 86.38 92 PRO A CA 1
ATOM 637 C C . PRO A 1 92 ? 5.904 7.382 -6.083 1.00 86.38 92 PRO A C 1
ATOM 639 O O . PRO A 1 92 ? 5.015 7.363 -5.236 1.00 86.38 92 PRO A O 1
ATOM 642 N N . GLU A 1 93 ? 6.839 6.434 -6.146 1.00 88.50 93 GLU A N 1
ATOM 643 C CA . GLU A 1 93 ? 6.856 5.244 -5.283 1.00 88.50 93 GLU A CA 1
ATOM 644 C C . GLU A 1 93 ? 7.218 5.607 -3.840 1.00 88.50 93 GLU A C 1
ATOM 646 O O . GLU A 1 93 ? 6.613 5.125 -2.877 1.00 88.50 93 GLU A O 1
ATOM 651 N N . VAL A 1 94 ? 8.166 6.534 -3.679 1.00 90.06 94 VAL A N 1
ATOM 652 C CA . VAL A 1 94 ? 8.512 7.111 -2.377 1.00 90.06 94 VAL A CA 1
ATOM 653 C C . VAL A 1 94 ? 7.325 7.892 -1.813 1.00 90.06 94 VAL A C 1
ATOM 655 O O . VAL A 1 94 ? 6.964 7.694 -0.653 1.00 90.06 94 VAL A O 1
ATOM 658 N N . ALA A 1 95 ? 6.665 8.726 -2.621 1.00 90.81 95 ALA A N 1
ATOM 659 C CA . ALA A 1 95 ? 5.485 9.474 -2.193 1.00 90.81 95 ALA A CA 1
ATOM 660 C C . ALA A 1 95 ? 4.341 8.540 -1.761 1.00 90.81 95 ALA A C 1
ATOM 662 O O . ALA A 1 95 ? 3.755 8.737 -0.696 1.00 90.81 95 ALA A O 1
ATOM 663 N N . GLN A 1 96 ? 4.063 7.484 -2.531 1.00 90.06 96 GLN A N 1
ATOM 664 C CA . GLN A 1 96 ? 3.063 6.477 -2.176 1.00 90.06 96 GLN A CA 1
ATOM 665 C C . GLN A 1 96 ? 3.426 5.750 -0.874 1.00 90.06 96 GLN A C 1
ATOM 667 O O . GLN A 1 96 ? 2.565 5.560 -0.013 1.00 90.06 96 GLN A O 1
ATOM 672 N N . SER A 1 97 ? 4.697 5.390 -0.691 1.00 92.81 97 SER A N 1
ATOM 673 C CA . SER A 1 97 ? 5.183 4.759 0.542 1.00 92.81 97 SER A CA 1
ATOM 674 C C . SER A 1 97 ? 4.998 5.669 1.758 1.00 92.81 97 SER A C 1
ATOM 676 O O . SER A 1 97 ? 4.551 5.212 2.808 1.00 92.81 97 SER A O 1
ATOM 678 N N . LEU A 1 98 ? 5.266 6.970 1.615 1.00 94.38 98 LEU A N 1
ATOM 679 C CA . LEU A 1 98 ? 5.049 7.956 2.676 1.00 94.38 98 LEU A CA 1
ATOM 680 C C . LEU A 1 98 ? 3.563 8.125 3.018 1.00 94.38 98 LEU A C 1
ATOM 682 O O . LEU A 1 98 ? 3.221 8.184 4.199 1.00 94.38 98 LEU A O 1
ATOM 686 N N . LEU A 1 99 ? 2.675 8.144 2.017 1.00 92.56 99 LEU A N 1
ATOM 687 C CA . LEU A 1 99 ? 1.224 8.179 2.241 1.00 92.56 99 LEU A CA 1
ATOM 688 C C . LEU A 1 99 ? 0.749 6.949 3.026 1.00 92.56 99 LEU A C 1
ATOM 690 O O . LEU A 1 99 ? -0.003 7.084 3.992 1.00 92.56 99 LEU A O 1
ATOM 694 N N . LEU A 1 100 ? 1.224 5.759 2.647 1.00 92.25 100 LEU A N 1
ATOM 695 C CA . LEU A 1 100 ? 0.897 4.505 3.327 1.00 92.25 100 LEU A CA 1
ATOM 696 C C . LEU A 1 100 ? 1.445 4.462 4.758 1.00 92.25 100 LEU A C 1
ATOM 698 O O . LEU A 1 100 ? 0.727 4.047 5.666 1.00 92.25 100 LEU A O 1
ATOM 702 N N . LEU A 1 101 ? 2.678 4.926 4.982 1.00 94.25 101 LEU A N 1
ATOM 703 C CA . LEU A 1 101 ? 3.263 5.029 6.322 1.00 94.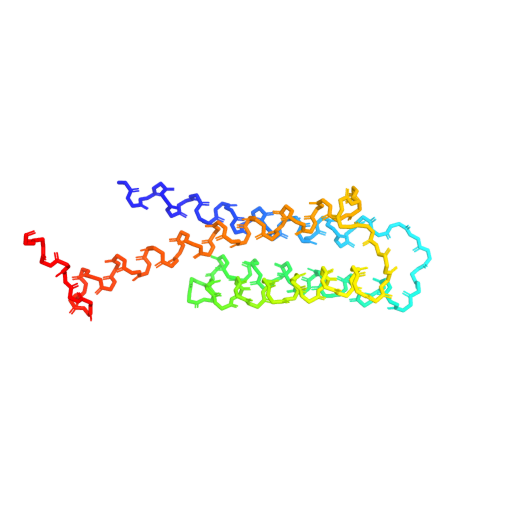25 101 LEU A CA 1
ATOM 704 C C . LEU A 1 101 ? 2.470 5.989 7.209 1.00 94.25 101 LEU A C 1
ATOM 706 O O . LEU A 1 101 ? 2.173 5.652 8.353 1.00 94.25 101 LEU A O 1
ATOM 710 N N . ALA A 1 102 ? 2.090 7.155 6.685 1.00 92.81 102 ALA A N 1
ATOM 711 C CA . ALA A 1 102 ? 1.301 8.131 7.425 1.00 92.81 102 ALA A CA 1
ATOM 712 C C . ALA A 1 102 ? -0.096 7.586 7.772 1.00 92.81 102 ALA A C 1
ATOM 714 O O . ALA A 1 102 ? -0.513 7.660 8.929 1.00 92.81 102 ALA A O 1
ATOM 715 N N . ALA A 1 103 ? -0.792 6.977 6.805 1.00 91.25 103 ALA A N 1
ATOM 716 C CA . ALA A 1 103 ? -2.090 6.343 7.035 1.00 91.25 103 ALA A CA 1
ATOM 717 C C . ALA A 1 103 ? -1.989 5.197 8.055 1.00 91.25 103 ALA A C 1
ATOM 719 O O . ALA A 1 103 ? -2.768 5.133 9.006 1.00 91.25 103 ALA A O 1
ATOM 720 N N . GLY A 1 104 ? -0.999 4.314 7.893 1.00 91.06 104 GLY A N 1
ATOM 721 C CA . GLY A 1 104 ? -0.764 3.184 8.789 1.00 91.06 104 GLY A CA 1
ATOM 722 C C . GLY A 1 104 ? -0.425 3.623 10.210 1.00 91.06 104 GLY A C 1
ATOM 723 O O . GLY A 1 104 ? -0.951 3.057 11.166 1.00 91.06 104 GLY A O 1
ATOM 724 N N . TRP A 1 105 ? 0.395 4.665 10.359 1.00 94.12 105 TRP A N 1
ATOM 725 C CA . TRP A 1 105 ? 0.723 5.242 11.660 1.00 94.12 105 TRP A CA 1
ATOM 726 C C . TRP A 1 105 ? -0.515 5.788 12.373 1.00 94.12 105 TRP A C 1
ATOM 728 O O . TRP A 1 105 ? -0.713 5.498 13.553 1.00 94.12 105 TRP A O 1
ATOM 738 N N . LEU A 1 106 ? -1.369 6.534 11.664 1.00 92.44 106 LEU A N 1
ATOM 739 C CA . LEU A 1 106 ? -2.602 7.072 12.236 1.00 92.44 106 LEU A CA 1
ATOM 740 C C . LEU A 1 106 ? -3.566 5.958 12.657 1.00 92.44 106 LEU A C 1
ATOM 742 O O . LEU A 1 106 ? -4.038 5.980 13.791 1.00 92.44 106 LEU A O 1
ATOM 746 N N . PHE A 1 107 ? -3.791 4.944 11.816 1.00 90.38 107 PHE A N 1
ATOM 747 C CA . PHE A 1 107 ? -4.651 3.814 12.188 1.00 90.38 107 PHE A CA 1
ATOM 748 C C . PHE A 1 107 ? -4.087 2.996 13.352 1.00 90.38 107 PHE A C 1
ATOM 750 O O . PHE A 1 107 ? -4.841 2.558 14.216 1.00 90.38 107 PHE A O 1
ATOM 757 N N . LEU A 1 108 ? -2.766 2.807 13.419 1.00 90.12 108 LEU A N 1
ATOM 758 C CA . LEU A 1 108 ? -2.134 2.131 14.551 1.00 90.12 108 LEU A CA 1
ATOM 759 C C . LEU A 1 108 ? -2.281 2.945 15.840 1.00 90.12 108 LEU A C 1
ATOM 761 O O . LEU A 1 108 ? -2.470 2.382 16.918 1.00 90.12 108 LEU A O 1
ATOM 765 N N . HIS A 1 109 ? -2.169 4.267 15.738 1.00 89.00 109 HIS A N 1
ATOM 766 C CA . HIS A 1 109 ? -2.366 5.163 16.863 1.00 89.00 109 HIS A CA 1
ATOM 767 C C . HIS A 1 109 ? -3.817 5.119 17.364 1.00 89.00 109 HIS A C 1
ATOM 769 O O . HIS A 1 109 ? -4.016 4.975 18.568 1.00 89.00 109 HIS A O 1
ATOM 775 N N . GLU A 1 110 ? -4.806 5.156 16.466 1.00 88.25 110 GLU A N 1
ATOM 776 C CA . GLU A 1 110 ? -6.232 5.011 16.805 1.00 88.25 110 GLU A CA 1
ATOM 777 C C . GLU A 1 110 ? -6.522 3.656 17.458 1.00 88.25 110 GLU A C 1
ATOM 779 O O . GLU A 1 110 ? -7.024 3.623 18.579 1.00 88.25 110 GLU A O 1
ATOM 784 N N . ALA A 1 111 ? -6.071 2.549 16.862 1.00 86.19 111 ALA A N 1
ATOM 785 C CA . ALA A 1 111 ? -6.259 1.210 17.428 1.00 86.19 111 ALA A CA 1
ATOM 786 C C . ALA A 1 111 ? -5.636 1.064 18.831 1.00 86.19 111 ALA A C 1
ATOM 788 O O . ALA A 1 111 ? -6.181 0.398 19.710 1.00 86.19 111 ALA A O 1
ATOM 789 N N . ARG A 1 112 ? -4.486 1.710 19.078 1.00 86.12 112 ARG A N 1
ATOM 790 C CA . ARG A 1 112 ? -3.864 1.746 20.413 1.00 86.12 112 ARG A CA 1
ATOM 791 C C . ARG A 1 112 ? -4.647 2.603 21.403 1.00 86.12 112 ARG A C 1
ATOM 793 O O . ARG A 1 112 ? -4.598 2.309 22.594 1.00 86.12 112 ARG A O 1
ATOM 800 N N . GLN A 1 113 ? -5.295 3.676 20.953 1.00 84.38 113 GLN A N 1
ATOM 801 C CA . GLN A 1 113 ? -6.146 4.500 21.812 1.00 84.38 113 GLN A CA 1
ATOM 802 C C . GLN A 1 113 ? -7.431 3.763 22.187 1.00 84.38 113 GLN A C 1
ATOM 804 O O . GLN A 1 113 ? -7.757 3.720 23.370 1.00 84.38 113 GLN A O 1
ATOM 809 N N . GLU A 1 114 ? -8.084 3.116 21.224 1.00 83.50 114 GLU A N 1
ATOM 810 C CA . GLU A 1 114 ? -9.255 2.263 21.461 1.00 83.50 114 GLU A CA 1
ATOM 811 C C . GLU A 1 114 ? -8.920 1.144 22.454 1.00 83.50 114 GLU A C 1
ATOM 813 O O . GLU A 1 114 ? -9.548 1.038 23.503 1.00 83.50 114 GLU A O 1
ATOM 818 N N . ALA A 1 115 ? -7.819 0.417 22.237 1.00 82.75 115 ALA A N 1
ATOM 819 C CA . ALA A 1 115 ? -7.383 -0.637 23.155 1.00 82.75 115 ALA A CA 1
ATOM 820 C C . ALA A 1 115 ? -7.047 -0.136 24.579 1.00 82.75 115 ALA A C 1
ATOM 822 O O . ALA A 1 115 ? -7.123 -0.905 25.539 1.00 82.75 115 ALA A O 1
ATOM 823 N N . ARG A 1 116 ? -6.664 1.139 24.752 1.00 81.69 116 ARG A N 1
ATOM 824 C CA . ARG A 1 116 ? -6.493 1.744 26.089 1.00 81.69 116 ARG A CA 1
ATOM 825 C C . ARG A 1 116 ? -7.833 2.052 26.747 1.00 81.69 116 ARG A C 1
ATOM 827 O O . ARG A 1 116 ? -7.949 1.894 27.957 1.00 81.69 116 ARG A O 1
ATOM 834 N N . TRP A 1 117 ? -8.814 2.515 25.978 1.00 78.00 117 TRP A N 1
ATOM 835 C CA . TRP A 1 117 ? -10.158 2.799 26.483 1.00 78.00 117 TRP A CA 1
ATOM 836 C C . TRP A 1 117 ? -10.919 1.526 26.848 1.00 78.00 117 TRP A C 1
ATOM 838 O O . TRP A 1 117 ? -11.594 1.505 27.872 1.00 78.00 117 TRP A O 1
ATOM 848 N N . ASP A 1 118 ? -10.702 0.448 26.098 1.00 82.69 118 ASP A N 1
ATOM 849 C CA . ASP A 1 118 ? -11.277 -0.871 26.373 1.00 82.69 118 ASP A CA 1
ATOM 850 C C . ASP A 1 118 ? -10.595 -1.599 27.549 1.00 82.69 118 ASP A C 1
ATOM 852 O O . ASP A 1 118 ? -10.954 -2.726 27.888 1.00 82.69 118 ASP A O 1
ATOM 856 N N . GLY A 1 119 ? -9.585 -0.984 28.179 1.00 78.88 119 GLY A N 1
ATOM 857 C CA . GLY A 1 119 ? -8.843 -1.567 29.301 1.00 78.88 119 GLY A CA 1
ATOM 858 C C . GLY A 1 119 ? -7.916 -2.728 28.915 1.00 78.88 119 GLY A C 1
ATOM 859 O O . GLY A 1 119 ? -7.384 -3.402 29.794 1.00 78.88 119 GLY A O 1
ATOM 860 N N . VAL A 1 120 ? -7.696 -2.958 27.616 1.00 79.56 120 VAL A N 1
ATOM 861 C CA . VAL A 1 120 ? -6.827 -4.024 27.085 1.00 79.56 120 VAL A CA 1
ATOM 862 C C . VAL A 1 120 ? -5.344 -3.665 27.238 1.00 79.56 120 VAL A C 1
ATOM 864 O O . VAL A 1 120 ? -4.507 -4.543 27.444 1.00 79.56 120 VAL A O 1
ATOM 867 N N . LEU A 1 121 ? -4.998 -2.375 27.169 1.00 73.00 121 LEU A N 1
ATOM 868 C CA . LEU A 1 121 ? -3.645 -1.866 27.417 1.00 73.00 121 LEU A CA 1
ATOM 869 C C . LEU A 1 121 ? -3.587 -1.086 28.739 1.00 73.00 121 LEU A C 1
ATOM 871 O O . LEU A 1 121 ? -4.434 -0.218 28.957 1.00 73.00 121 LEU A O 1
ATOM 875 N N . PRO A 1 122 ? -2.565 -1.307 29.592 1.00 65.69 122 PRO A N 1
ATOM 876 C CA . PRO A 1 122 ? -2.413 -0.532 30.815 1.00 65.69 122 PRO A CA 1
ATOM 877 C C . PRO A 1 122 ? -2.210 0.948 30.473 1.00 65.69 122 PRO A C 1
ATOM 879 O O . PRO A 1 122 ? -1.337 1.310 29.676 1.00 65.69 122 PRO A O 1
ATOM 882 N N . LEU A 1 123 ? -3.028 1.814 31.078 1.00 66.25 123 LEU A N 1
ATOM 883 C CA . LEU A 1 123 ? -2.817 3.258 31.046 1.00 66.25 123 LEU A CA 1
ATOM 884 C C . LEU A 1 123 ? -1.439 3.531 31.653 1.00 66.25 123 LEU A C 1
ATOM 886 O O . LEU A 1 123 ? -1.132 3.041 32.741 1.00 66.25 123 LEU A O 1
ATOM 890 N N . ARG A 1 124 ? -0.586 4.264 30.928 1.00 62.88 124 ARG A N 1
ATOM 891 C CA . ARG A 1 124 ? 0.735 4.658 31.423 1.00 62.88 124 ARG A CA 1
ATOM 892 C C . ARG A 1 124 ? 0.502 5.429 32.720 1.00 62.88 124 ARG A C 1
ATOM 894 O O . ARG A 1 124 ? -0.034 6.530 32.671 1.00 62.88 124 ARG A O 1
ATOM 901 N N . GLN A 1 125 ? 0.834 4.823 33.857 1.00 58.59 125 GLN A N 1
ATOM 902 C CA . GLN A 1 125 ? 0.851 5.534 35.124 1.00 58.59 125 GLN A CA 1
ATOM 903 C C . GLN A 1 125 ? 2.002 6.530 35.023 1.00 58.59 125 GLN A C 1
ATOM 905 O O . GLN A 1 125 ? 3.168 6.138 35.001 1.00 58.59 125 GLN A O 1
ATOM 910 N N . GLU A 1 126 ? 1.662 7.797 34.808 1.00 57.44 126 GLU A N 1
ATOM 911 C CA . GLU A 1 126 ? 2.603 8.893 34.985 1.00 57.44 126 GLU A CA 1
ATOM 912 C C . GLU A 1 126 ? 2.998 8.891 36.465 1.00 57.44 126 GLU A C 1
ATOM 914 O O . GLU A 1 126 ? 2.149 9.064 37.341 1.00 57.44 126 GLU A O 1
ATOM 919 N N . GLY A 1 127 ? 4.265 8.564 36.718 1.00 49.94 127 GLY A N 1
ATOM 920 C CA . GLY A 1 127 ? 4.939 8.739 38.000 1.00 49.94 127 GLY A CA 1
ATOM 921 C C . GLY A 1 127 ? 5.830 9.964 37.947 1.00 49.94 127 GLY A C 1
ATOM 922 O O . GLY A 1 127 ? 6.328 10.265 36.835 1.00 49.94 127 GLY A O 1
#